Protein AF-A0A3C0EE16-F1 (afdb_monomer_lite)

Structure (mmCIF, N/CA/C/O backbone):
data_AF-A0A3C0EE16-F1
#
_entry.id   AF-A0A3C0EE16-F1
#
loop_
_atom_site.group_PDB
_atom_site.id
_atom_site.type_symbol
_atom_site.label_atom_id
_atom_site.label_alt_id
_atom_site.label_comp_id
_atom_site.label_asym_id
_atom_site.label_entity_id
_atom_site.label_seq_id
_atom_site.pdbx_PDB_ins_code
_atom_site.Cartn_x
_atom_site.Cartn_y
_atom_site.Cartn_z
_atom_site.occupancy
_atom_site.B_iso_or_equiv
_atom_site.auth_seq_id
_atom_site.auth_comp_id
_atom_site.auth_asym_id
_atom_site.auth_atom_id
_atom_site.pdbx_PDB_model_num
ATOM 1 N N . MET A 1 1 ? 21.689 -7.139 -10.207 1.00 75.56 1 MET A N 1
ATOM 2 C CA . MET A 1 1 ? 21.512 -8.605 -10.364 1.00 75.56 1 MET A CA 1
ATOM 3 C C . MET A 1 1 ? 22.841 -9.352 -10.209 1.00 75.56 1 MET A C 1
ATOM 5 O O . MET A 1 1 ? 23.185 -10.196 -11.026 1.00 75.56 1 MET A O 1
ATOM 9 N N . ASN A 1 2 ? 23.602 -9.072 -9.149 1.00 85.12 2 ASN A N 1
ATOM 10 C CA . ASN A 1 2 ? 24.984 -9.559 -9.020 1.00 85.12 2 ASN A CA 1
ATOM 11 C C . ASN A 1 2 ? 25.086 -10.986 -8.445 1.00 85.12 2 ASN A C 1
ATOM 13 O O . ASN A 1 2 ? 26.184 -11.453 -8.170 1.00 85.12 2 ASN A O 1
ATOM 17 N N . GLY A 1 3 ? 23.952 -11.673 -8.254 1.00 88.56 3 GLY A N 1
ATOM 18 C CA . GLY A 1 3 ? 23.898 -13.033 -7.706 1.00 88.56 3 GLY A CA 1
ATOM 19 C C . GLY A 1 3 ? 24.158 -13.136 -6.199 1.00 88.56 3 GLY A C 1
ATOM 20 O O . GLY A 1 3 ? 24.423 -14.227 -5.716 1.00 88.56 3 GLY A O 1
ATOM 21 N N . GLU A 1 4 ? 24.104 -12.026 -5.458 1.00 94.75 4 GLU A N 1
ATOM 22 C CA . GLU A 1 4 ? 24.368 -12.005 -4.008 1.00 94.75 4 GLU A CA 1
ATOM 23 C C . GLU A 1 4 ? 23.235 -12.620 -3.172 1.00 94.75 4 GLU A C 1
ATOM 25 O O . GLU A 1 4 ? 23.482 -13.134 -2.084 1.00 94.75 4 GLU A O 1
ATOM 30 N N . ILE A 1 5 ? 22.001 -12.571 -3.681 1.00 94.75 5 ILE A N 1
ATOM 31 C CA . ILE A 1 5 ? 20.808 -13.154 -3.061 1.00 94.75 5 ILE A CA 1
ATOM 32 C C . ILE A 1 5 ? 19.976 -13.884 -4.118 1.00 94.75 5 ILE A C 1
ATOM 34 O O . ILE A 1 5 ? 19.921 -13.453 -5.273 1.00 94.75 5 ILE A O 1
ATOM 38 N N . ASP A 1 6 ? 19.295 -14.955 -3.707 1.00 94.31 6 ASP A N 1
ATOM 39 C CA . ASP A 1 6 ? 18.448 -15.765 -4.594 1.00 94.31 6 ASP A CA 1
ATOM 40 C C . ASP A 1 6 ? 17.072 -15.126 -4.858 1.00 94.31 6 ASP A C 1
ATOM 42 O O . ASP A 1 6 ? 16.468 -15.348 -5.909 1.00 94.31 6 ASP A O 1
ATOM 46 N N . ALA A 1 7 ? 16.555 -14.343 -3.902 1.00 95.50 7 ALA A N 1
ATOM 47 C CA . ALA A 1 7 ? 15.252 -13.685 -3.979 1.00 95.50 7 ALA A CA 1
ATOM 48 C C . ALA A 1 7 ? 15.173 -12.458 -3.055 1.00 95.50 7 ALA A C 1
ATOM 50 O O . ALA A 1 7 ? 15.892 -12.365 -2.062 1.00 95.50 7 ALA A O 1
ATOM 51 N N . THR A 1 8 ? 14.267 -11.529 -3.373 1.00 95.12 8 THR A N 1
ATOM 52 C CA . THR A 1 8 ? 13.941 -10.361 -2.540 1.00 95.12 8 THR A CA 1
ATOM 53 C C . THR A 1 8 ? 12.481 -9.944 -2.729 1.00 95.12 8 THR A C 1
ATOM 55 O O . THR A 1 8 ? 11.811 -10.404 -3.657 1.00 95.12 8 THR A O 1
ATOM 58 N N . THR A 1 9 ? 11.985 -9.071 -1.857 1.00 95.38 9 THR A N 1
ATOM 59 C CA . THR A 1 9 ? 10.649 -8.467 -1.930 1.00 95.38 9 THR A CA 1
ATOM 60 C C . THR A 1 9 ? 10.738 -7.066 -2.522 1.00 95.38 9 THR A C 1
ATOM 62 O O . THR A 1 9 ? 11.519 -6.247 -2.041 1.00 95.38 9 THR A O 1
ATOM 65 N N . LEU A 1 10 ? 9.921 -6.774 -3.533 1.00 95.19 10 LEU A N 1
ATOM 66 C CA . LEU A 1 10 ? 9.885 -5.481 -4.219 1.00 95.19 10 LEU A CA 1
ATOM 67 C C . LEU A 1 10 ? 8.449 -4.966 -4.307 1.00 95.19 10 LEU A C 1
ATOM 69 O O . LEU A 1 10 ? 7.498 -5.746 -4.307 1.00 95.19 10 LEU A O 1
ATOM 73 N N . THR A 1 11 ? 8.310 -3.652 -4.449 1.00 95.31 11 THR A N 1
ATOM 74 C CA . THR A 1 11 ? 7.063 -2.970 -4.816 1.00 95.31 11 THR A CA 1
ATOM 75 C C . THR A 1 11 ? 7.242 -2.280 -6.164 1.00 95.31 11 THR A C 1
ATOM 77 O O . THR A 1 11 ? 8.369 -2.120 -6.637 1.00 95.31 11 THR A O 1
ATOM 80 N N . GLU A 1 12 ? 6.158 -1.857 -6.814 1.00 95.69 12 GLU A N 1
ATOM 81 C CA . GLU A 1 12 ? 6.300 -0.989 -7.989 1.00 95.69 12 GLU A CA 1
ATOM 82 C C . GLU A 1 12 ? 7.001 0.329 -7.604 1.00 95.69 12 GLU A C 1
ATOM 84 O O . GLU A 1 12 ? 6.784 0.819 -6.491 1.00 95.69 12 GLU A O 1
ATOM 89 N N . PRO A 1 13 ? 7.848 0.902 -8.481 1.00 97.19 13 PRO A N 1
ATOM 90 C CA . PRO A 1 13 ? 8.159 0.464 -9.853 1.00 97.19 13 PRO A CA 1
ATOM 91 C C . PRO A 1 13 ? 9.246 -0.628 -9.964 1.00 97.19 13 PRO A C 1
ATOM 93 O O . PRO A 1 13 ? 9.556 -1.098 -11.059 1.00 97.19 13 PRO A O 1
ATOM 96 N N . TYR A 1 14 ? 9.861 -1.038 -8.853 1.00 97.50 14 TYR A N 1
ATOM 97 C CA . TYR A 1 14 ? 11.021 -1.935 -8.860 1.00 97.50 14 TYR A CA 1
ATOM 98 C C . TYR A 1 14 ? 10.697 -3.378 -9.253 1.00 97.50 14 TYR A C 1
ATOM 100 O O . TYR A 1 14 ? 11.573 -4.077 -9.762 1.00 97.50 14 TYR A O 1
ATOM 108 N N . ILE A 1 15 ? 9.444 -3.817 -9.094 1.00 96.81 15 ILE A N 1
ATOM 109 C CA . ILE A 1 15 ? 8.978 -5.077 -9.694 1.00 96.81 15 ILE A CA 1
ATOM 110 C C . ILE A 1 15 ? 9.186 -5.025 -11.214 1.00 96.81 15 ILE A C 1
ATOM 112 O O . ILE A 1 15 ? 9.810 -5.923 -11.778 1.00 96.81 15 ILE A O 1
ATOM 116 N N . THR A 1 16 ? 8.727 -3.951 -11.862 1.00 97.75 16 THR A N 1
ATOM 117 C CA . THR A 1 16 ? 8.874 -3.759 -13.311 1.00 97.75 16 THR A CA 1
ATOM 118 C C . THR A 1 16 ? 10.340 -3.636 -13.727 1.00 97.75 16 THR A C 1
ATOM 120 O O . THR A 1 16 ? 10.746 -4.244 -14.719 1.00 97.75 16 THR A O 1
ATOM 123 N N . VAL A 1 17 ? 11.165 -2.921 -12.950 1.00 97.69 17 VAL A N 1
ATOM 124 C CA . VAL A 1 17 ? 12.623 -2.869 -13.176 1.00 97.69 17 VAL A CA 1
ATOM 125 C C . VAL A 1 17 ? 13.217 -4.281 -13.188 1.00 97.69 17 VAL A C 1
ATOM 127 O O . VAL A 1 17 ? 13.892 -4.655 -14.146 1.00 97.69 17 VAL A O 1
ATOM 130 N N . ALA A 1 18 ? 12.916 -5.097 -12.174 1.00 96.56 18 ALA A N 1
ATOM 131 C CA . ALA A 1 18 ? 13.438 -6.457 -12.064 1.00 96.56 18 ALA A CA 1
ATOM 132 C C . ALA A 1 18 ? 12.957 -7.373 -13.206 1.00 96.56 18 ALA A C 1
ATOM 134 O O . ALA A 1 18 ? 13.743 -8.157 -13.737 1.00 96.56 18 ALA A O 1
ATOM 135 N N . GLU A 1 19 ? 11.696 -7.265 -13.631 1.00 96.62 19 GLU A N 1
ATOM 136 C CA . GLU A 1 19 ? 11.166 -8.039 -14.764 1.00 96.62 19 GLU A CA 1
ATOM 137 C C . GLU A 1 19 ? 11.860 -7.688 -16.085 1.00 96.62 19 GLU A C 1
ATOM 139 O O . GLU A 1 19 ? 12.239 -8.591 -16.835 1.00 96.62 19 GLU A O 1
ATOM 144 N N . LYS A 1 20 ? 12.115 -6.399 -16.354 1.00 96.38 20 LYS A N 1
ATOM 145 C CA . LYS A 1 20 ? 12.893 -5.970 -17.535 1.00 96.38 20 LYS A CA 1
ATOM 146 C C . LYS A 1 20 ? 14.334 -6.468 -17.496 1.00 96.38 20 LYS A C 1
ATOM 148 O O . LYS A 1 20 ? 14.950 -6.672 -18.539 1.00 96.38 20 LYS A O 1
ATOM 153 N N . ALA A 1 21 ? 14.845 -6.697 -16.295 1.00 95.06 21 ALA A N 1
ATOM 154 C CA . ALA A 1 21 ? 16.148 -7.280 -16.043 1.00 95.06 21 ALA A CA 1
ATOM 155 C C . ALA A 1 21 ? 16.157 -8.825 -16.204 1.00 95.06 21 ALA A C 1
ATOM 157 O O . ALA A 1 21 ? 17.214 -9.451 -16.190 1.00 95.06 21 ALA A O 1
ATOM 158 N N . GLY A 1 22 ? 14.997 -9.457 -16.418 1.00 95.19 22 GLY A N 1
ATOM 159 C CA . GLY A 1 22 ? 14.858 -10.902 -16.625 1.00 95.19 22 GLY A CA 1
ATOM 160 C C . GLY A 1 22 ? 14.499 -11.693 -15.363 1.00 95.19 22 GLY A C 1
ATOM 161 O O . GLY A 1 22 ? 14.475 -12.925 -15.402 1.00 95.19 22 GLY A O 1
ATOM 162 N N . CYS A 1 23 ? 14.208 -11.021 -14.245 1.00 96.25 23 CYS A N 1
ATOM 163 C CA . CYS A 1 23 ? 13.647 -11.672 -13.066 1.00 96.25 23 CYS A CA 1
ATOM 164 C C . CYS A 1 23 ? 12.177 -12.059 -13.293 1.00 96.25 23 CYS A C 1
ATOM 166 O O . CYS A 1 23 ? 11.509 -11.582 -14.208 1.00 96.25 23 CYS A O 1
ATOM 168 N N . ARG A 1 24 ? 11.655 -12.922 -12.418 1.00 95.81 24 ARG A N 1
ATOM 169 C CA . ARG A 1 24 ? 10.240 -13.310 -12.403 1.00 95.81 24 ARG A CA 1
ATOM 170 C C . ARG A 1 24 ? 9.671 -13.209 -10.998 1.00 95.81 24 ARG A C 1
ATOM 172 O O . ARG A 1 24 ? 10.369 -13.469 -10.020 1.00 95.81 24 ARG A O 1
ATOM 179 N N . ILE A 1 25 ? 8.384 -12.909 -10.914 1.00 95.69 25 ILE A N 1
ATOM 180 C CA . ILE A 1 25 ? 7.641 -12.921 -9.657 1.00 95.69 25 ILE A CA 1
ATOM 181 C C . ILE A 1 25 ? 7.403 -14.375 -9.228 1.00 95.69 25 ILE A C 1
ATOM 183 O O . ILE A 1 25 ? 6.879 -15.174 -10.003 1.00 95.69 25 ILE A O 1
ATOM 187 N N . MET A 1 26 ? 7.773 -14.710 -7.990 1.00 96.06 26 MET A N 1
ATOM 188 C CA . MET A 1 26 ? 7.460 -16.009 -7.377 1.00 96.06 26 MET A CA 1
ATOM 189 C C . MET A 1 26 ? 6.107 -15.987 -6.662 1.00 96.06 26 MET A C 1
ATOM 191 O O . MET A 1 26 ? 5.333 -16.933 -6.771 1.00 96.06 26 MET A O 1
ATOM 195 N N . VAL A 1 27 ? 5.829 -14.899 -5.941 1.00 95.50 27 VAL A N 1
ATOM 196 C CA . VAL A 1 27 ? 4.588 -14.655 -5.198 1.00 95.50 27 VAL A CA 1
ATOM 197 C C . VAL A 1 27 ? 4.267 -13.166 -5.297 1.00 95.50 27 VAL A C 1
ATOM 199 O O . VAL A 1 27 ? 5.168 -12.335 -5.204 1.00 95.50 27 VAL A O 1
ATOM 202 N N . LEU A 1 28 ? 2.989 -12.834 -5.481 1.00 92.50 28 LEU A N 1
ATOM 203 C CA . LEU A 1 28 ? 2.480 -11.466 -5.435 1.00 92.50 28 LEU A CA 1
ATOM 204 C C . LEU A 1 28 ? 1.384 -11.394 -4.374 1.00 92.50 28 LEU A C 1
ATOM 206 O O . LEU A 1 28 ? 0.423 -12.157 -4.442 1.00 92.50 28 LEU A O 1
ATOM 210 N N . SER A 1 29 ? 1.516 -10.464 -3.432 1.00 90.62 29 SER A N 1
ATOM 211 C CA . SER A 1 29 ? 0.479 -10.152 -2.449 1.00 90.62 29 SER A CA 1
ATOM 212 C C . SER A 1 29 ? 0.185 -8.656 -2.500 1.00 90.62 29 SER A C 1
ATOM 214 O O . SER A 1 29 ? 1.121 -7.868 -2.350 1.00 90.62 29 SER A O 1
ATOM 216 N N . PRO A 1 30 ? -1.073 -8.238 -2.710 1.00 87.75 30 PRO A N 1
ATOM 217 C CA . PRO A 1 30 ? -1.475 -6.854 -2.495 1.00 87.75 30 PRO A CA 1
ATOM 218 C C . PRO A 1 30 ? -1.246 -6.441 -1.036 1.00 87.75 30 PRO A C 1
ATOM 220 O O . PRO A 1 30 ? -1.318 -7.277 -0.131 1.00 87.75 30 PRO A O 1
ATOM 223 N N . PHE A 1 31 ? -0.982 -5.155 -0.812 1.00 81.81 31 PHE A N 1
ATOM 224 C CA . PHE A 1 31 ? -0.945 -4.590 0.534 1.00 81.81 31 PHE A CA 1
ATOM 225 C C . PHE A 1 31 ? -2.360 -4.274 1.009 1.00 81.81 31 PHE A C 1
ATOM 227 O O . PHE A 1 31 ? -3.136 -3.667 0.270 1.00 81.81 31 PHE A O 1
ATOM 234 N N . HIS A 1 32 ? -2.656 -4.627 2.258 1.00 81.94 32 HIS A N 1
ATOM 235 C CA . HIS A 1 32 ? -3.769 -4.042 2.994 1.00 81.94 32 HIS A CA 1
ATOM 236 C C . HIS A 1 32 ? -3.203 -2.866 3.796 1.00 81.94 32 HIS A C 1
ATOM 238 O O . HIS A 1 32 ? -2.405 -3.064 4.711 1.00 81.94 32 HIS A O 1
ATOM 244 N N . GLY A 1 33 ? -3.513 -1.641 3.374 1.00 82.56 33 GLY A N 1
ATOM 245 C CA . GLY A 1 33 ? -3.037 -0.435 4.047 1.00 82.56 33 GLY A CA 1
ATOM 246 C C . GLY A 1 33 ? -3.910 -0.090 5.248 1.00 82.56 33 GLY A C 1
ATOM 247 O O . GLY A 1 33 ? -5.129 -0.192 5.165 1.00 82.56 33 GLY A O 1
ATOM 248 N N . THR A 1 34 ? -3.287 0.357 6.333 1.00 86.62 34 THR A N 1
ATOM 249 C CA . THR A 1 34 ? -3.962 0.973 7.481 1.00 86.62 34 THR A CA 1
ATOM 250 C C . THR A 1 34 ? -3.523 2.422 7.608 1.00 86.62 34 THR A C 1
ATOM 252 O O . THR A 1 34 ? -2.370 2.764 7.328 1.00 86.62 34 THR A O 1
ATOM 255 N N . GLU A 1 35 ? -4.424 3.281 8.057 1.00 86.62 35 GLU A N 1
ATOM 256 C CA . GLU A 1 35 ? -4.148 4.701 8.234 1.00 86.62 35 GLU A CA 1
ATOM 257 C C . GLU A 1 35 ? -3.759 4.978 9.684 1.00 86.62 35 GLU A C 1
ATOM 259 O O . GLU A 1 35 ? -4.398 4.501 10.618 1.00 86.62 35 GLU A O 1
ATOM 264 N N . VAL A 1 36 ? -2.699 5.761 9.876 1.00 89.75 36 VAL A N 1
ATOM 265 C CA . VAL A 1 36 ? -2.263 6.205 11.202 1.00 89.75 36 VAL A CA 1
ATOM 266 C C . VAL A 1 36 ? -2.448 7.710 11.274 1.00 89.75 36 VAL A C 1
ATOM 268 O O . VAL A 1 36 ? -1.858 8.459 10.494 1.00 89.75 36 VAL A O 1
ATOM 271 N N . ALA A 1 37 ? -3.269 8.151 12.220 1.00 89.50 37 ALA A N 1
ATOM 272 C CA . ALA A 1 37 ? -3.573 9.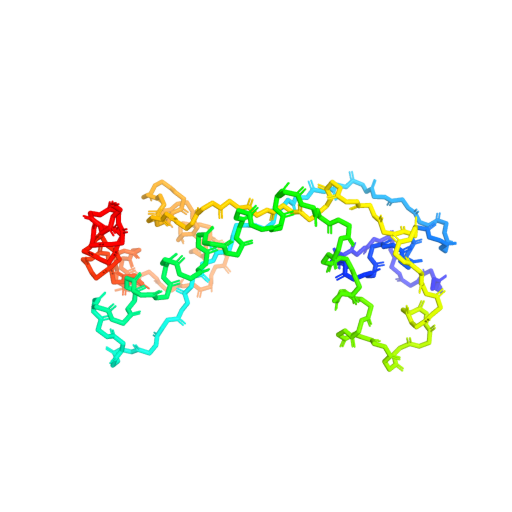555 12.437 1.00 89.50 37 ALA A CA 1
ATOM 273 C C . ALA A 1 37 ? -3.005 10.044 13.774 1.00 89.50 37 ALA A C 1
ATOM 275 O O . ALA A 1 37 ? -2.848 9.288 14.732 1.00 89.50 37 ALA A O 1
ATOM 276 N N . ASN A 1 38 ? -2.709 11.342 13.851 1.00 91.69 38 ASN A N 1
ATOM 277 C CA . ASN A 1 38 ? -2.393 11.980 15.125 1.00 91.69 38 ASN A CA 1
ATOM 278 C C . ASN A 1 38 ? -3.636 11.943 16.042 1.00 91.69 38 ASN A C 1
ATOM 280 O O . ASN A 1 38 ? -4.740 12.150 15.535 1.00 91.69 38 ASN A O 1
ATOM 284 N N . PRO A 1 39 ? -3.489 11.783 17.373 1.00 88.38 39 PRO A N 1
ATOM 285 C CA . PRO A 1 39 ? -4.615 11.842 18.310 1.00 88.38 39 PRO A CA 1
ATOM 286 C C . PRO A 1 39 ? -5.524 13.075 18.172 1.00 88.38 39 PRO A C 1
ATOM 288 O O . PRO A 1 39 ? -6.703 12.996 18.501 1.00 88.38 39 PRO A O 1
ATOM 291 N N . GLY A 1 40 ? -4.991 14.202 17.686 1.00 91.31 40 GLY A N 1
ATOM 292 C CA . GLY A 1 40 ? -5.738 15.439 17.446 1.00 91.31 40 GLY A CA 1
ATOM 293 C C . GLY A 1 40 ? -6.610 15.454 16.185 1.00 91.31 40 GLY A C 1
ATOM 294 O O . GLY A 1 40 ? -7.282 16.453 15.949 1.00 91.31 40 GLY A O 1
ATOM 295 N N . VAL A 1 41 ? -6.600 14.399 15.364 1.00 94.12 41 VAL A N 1
ATOM 296 C CA . VAL A 1 41 ? -7.538 14.258 14.243 1.00 94.12 41 VAL A CA 1
ATOM 297 C C . VAL A 1 41 ? -8.895 13.832 14.798 1.00 94.12 41 VAL A C 1
ATOM 299 O O . VAL A 1 41 ? -9.031 12.749 15.371 1.00 94.12 41 VAL A O 1
ATOM 302 N N . ASP A 1 42 ? -9.891 14.702 14.648 1.00 94.75 42 ASP A N 1
ATOM 303 C CA . ASP A 1 42 ? -11.265 14.429 15.061 1.00 94.75 42 ASP A CA 1
ATOM 304 C C . ASP A 1 42 ? -12.042 13.605 14.020 1.00 94.75 42 ASP A C 1
ATOM 306 O O . ASP A 1 42 ? -11.614 13.408 12.878 1.00 94.75 42 ASP A O 1
ATOM 310 N N . THR A 1 43 ? -13.207 13.107 14.437 1.00 95.12 43 THR A N 1
ATOM 311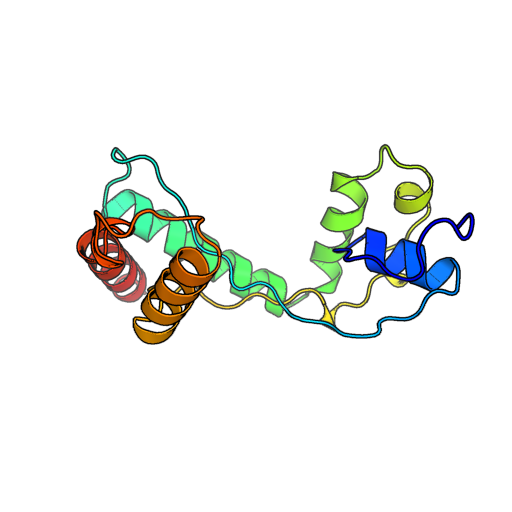 C CA . THR A 1 43 ? -14.100 12.278 13.620 1.00 95.12 43 THR A CA 1
ATOM 312 C C . THR A 1 43 ? -14.532 12.982 12.329 1.00 95.12 43 THR A C 1
ATOM 314 O O . THR A 1 43 ? -14.604 12.348 11.277 1.00 95.12 43 THR A O 1
ATOM 317 N N . GLU A 1 44 ? -14.795 14.293 12.368 1.00 95.88 44 GLU A N 1
ATOM 318 C CA . GLU A 1 44 ? -15.243 15.052 11.193 1.00 95.88 44 GLU A CA 1
ATOM 319 C C . GLU A 1 44 ? -14.129 15.189 10.149 1.00 95.88 44 GLU A C 1
ATOM 321 O O . GLU A 1 44 ? -14.351 14.942 8.958 1.00 95.88 44 GLU A O 1
ATOM 326 N N . THR A 1 45 ? -12.918 15.519 10.599 1.00 95.94 45 THR A N 1
ATOM 327 C CA . THR A 1 45 ? -11.724 15.591 9.756 1.00 95.94 45 THR A CA 1
ATOM 328 C C . THR A 1 45 ? -11.417 14.225 9.161 1.00 95.94 45 THR A C 1
ATOM 330 O O . THR A 1 45 ? -11.133 14.125 7.963 1.00 95.94 45 THR A O 1
ATOM 333 N N . TYR A 1 46 ? -11.526 13.160 9.962 1.00 95.44 46 TYR A N 1
ATOM 334 C CA . TYR A 1 46 ? -11.273 11.814 9.471 1.00 95.44 46 TYR A CA 1
ATOM 335 C C . TYR A 1 46 ? -12.321 11.374 8.436 1.00 95.44 46 TYR A C 1
ATOM 337 O O . TYR A 1 46 ? -11.977 10.887 7.359 1.00 95.44 46 TYR A O 1
ATOM 345 N N . ALA A 1 47 ? -13.603 11.659 8.673 1.00 96.31 47 ALA A N 1
ATOM 346 C CA . ALA A 1 47 ? -14.661 11.392 7.702 1.00 96.31 47 ALA A CA 1
ATOM 347 C C . ALA A 1 47 ? -14.463 12.173 6.391 1.00 96.31 47 ALA A C 1
ATOM 349 O O . ALA A 1 47 ? -14.692 11.643 5.301 1.00 96.31 47 ALA A O 1
ATOM 350 N N . ALA A 1 48 ? -14.011 13.430 6.467 1.00 96.38 48 ALA A N 1
ATOM 351 C CA . ALA A 1 48 ? -13.680 14.228 5.288 1.00 96.38 48 ALA A CA 1
ATOM 352 C C . ALA A 1 48 ? -12.525 13.623 4.483 1.00 96.38 48 ALA A C 1
ATOM 354 O O . ALA A 1 48 ? -12.593 13.577 3.250 1.00 96.38 48 ALA A O 1
ATOM 355 N N . PHE A 1 49 ? -11.506 13.115 5.172 1.00 95.62 49 PHE A N 1
ATOM 356 C CA . PHE A 1 49 ? -10.413 12.380 4.554 1.00 95.62 49 PHE A CA 1
ATOM 357 C C . PHE A 1 49 ? -10.911 11.099 3.862 1.00 95.62 49 PHE A C 1
ATOM 359 O O . PHE A 1 49 ? -10.652 10.923 2.671 1.00 95.62 49 PHE A O 1
ATOM 366 N N . ASN A 1 50 ? -11.729 10.280 4.533 1.00 95.56 50 ASN A N 1
ATOM 367 C CA . ASN A 1 50 ? -12.301 9.053 3.960 1.00 95.56 50 ASN A CA 1
ATOM 368 C C . ASN A 1 50 ? -13.123 9.323 2.690 1.00 95.56 50 ASN A C 1
ATOM 370 O O . ASN A 1 50 ? -12.999 8.599 1.699 1.00 95.56 50 ASN A O 1
ATOM 374 N N . ARG A 1 51 ? -13.905 10.412 2.658 1.00 96.75 51 ARG A N 1
ATOM 375 C CA . ARG A 1 51 ? -14.615 10.843 1.439 1.00 96.75 51 ARG A CA 1
ATOM 376 C C . ARG A 1 51 ? -13.650 11.183 0.302 1.00 96.75 51 ARG A C 1
ATOM 378 O O . ARG A 1 51 ? -13.878 10.786 -0.841 1.00 96.75 51 ARG A O 1
ATOM 385 N N . ALA A 1 52 ? -12.564 11.898 0.596 1.00 97.38 52 ALA A N 1
ATOM 386 C CA . ALA A 1 52 ? -11.555 12.233 -0.406 1.00 97.38 52 ALA A CA 1
ATOM 387 C C . ALA A 1 52 ? -10.854 10.978 -0.958 1.00 97.38 52 ALA A C 1
ATOM 389 O O . ALA A 1 52 ? -10.672 10.873 -2.175 1.00 97.38 52 ALA A O 1
ATOM 390 N N . VAL A 1 53 ? -10.527 10.011 -0.093 1.00 96.19 53 VAL A N 1
ATOM 391 C CA . VAL A 1 53 ? -9.952 8.716 -0.492 1.00 96.19 53 VAL A CA 1
ATOM 392 C C . VAL A 1 53 ? -10.928 7.941 -1.376 1.00 96.19 53 VAL A C 1
ATOM 394 O O . VAL A 1 53 ? -10.541 7.538 -2.469 1.00 96.19 53 VAL A O 1
ATOM 397 N N . LYS A 1 54 ? -12.208 7.825 -0.998 1.00 96.69 54 LYS A N 1
ATOM 398 C CA . LYS A 1 54 ? -13.254 7.176 -1.816 1.00 96.69 54 LYS A CA 1
ATOM 399 C C . LYS A 1 54 ? -13.353 7.784 -3.223 1.00 96.69 54 LYS A C 1
ATOM 401 O O . LYS A 1 54 ? -13.392 7.072 -4.227 1.00 96.69 54 LYS A O 1
ATOM 406 N N . ILE A 1 55 ? -13.303 9.116 -3.337 1.00 97.81 55 ILE A N 1
ATOM 407 C CA . ILE A 1 55 ? -13.280 9.799 -4.643 1.00 97.81 55 ILE A CA 1
ATOM 408 C C . ILE A 1 55 ? -12.012 9.438 -5.434 1.00 97.81 55 ILE A C 1
ATOM 410 O O . ILE A 1 55 ? -12.083 9.220 -6.647 1.00 97.81 55 ILE A O 1
ATOM 414 N N . ALA A 1 56 ? -10.850 9.383 -4.780 1.00 97.75 56 ALA A N 1
ATOM 415 C CA . ALA A 1 56 ? -9.598 8.995 -5.424 1.00 97.75 56 ALA A CA 1
ATOM 416 C C . ALA A 1 56 ? -9.638 7.541 -5.917 1.00 97.75 56 ALA A C 1
ATOM 418 O O . ALA A 1 56 ? -9.272 7.296 -7.066 1.00 97.75 56 ALA A O 1
ATOM 419 N N . VAL A 1 57 ? -10.155 6.611 -5.109 1.00 97.50 57 VAL A N 1
ATOM 420 C CA . VAL A 1 57 ? -10.375 5.202 -5.474 1.00 97.50 57 VAL A CA 1
ATOM 421 C C . VAL A 1 57 ? -11.241 5.108 -6.727 1.00 97.50 57 VAL A C 1
ATOM 423 O O . VAL A 1 57 ? -10.841 4.469 -7.701 1.00 97.50 57 VAL A O 1
ATOM 426 N N . GLY A 1 58 ? -12.377 5.812 -6.757 1.00 98.19 58 GLY A N 1
ATOM 427 C CA . GLY A 1 58 ? -13.257 5.849 -7.926 1.00 98.19 58 GLY A CA 1
ATOM 428 C C . GLY A 1 58 ? -12.553 6.370 -9.184 1.00 98.19 58 GLY A C 1
ATOM 429 O O . GLY A 1 58 ? -12.670 5.779 -10.257 1.00 98.19 58 GLY A O 1
ATOM 430 N N . ARG A 1 59 ? -11.757 7.440 -9.059 1.00 98.38 59 ARG A N 1
ATOM 431 C CA . ARG A 1 59 ? -10.985 7.999 -10.183 1.00 98.38 59 ARG A CA 1
ATOM 432 C C . ARG A 1 59 ? -9.888 7.053 -10.677 1.00 98.38 59 ARG A C 1
ATOM 434 O O . ARG A 1 59 ? -9.724 6.914 -11.886 1.00 98.38 59 ARG A O 1
ATOM 441 N N . ILE A 1 60 ? -9.155 6.413 -9.765 1.00 98.12 60 ILE A N 1
ATOM 442 C CA . ILE A 1 60 ? -8.094 5.453 -10.096 1.00 98.12 60 ILE A CA 1
ATOM 443 C C . ILE A 1 60 ? -8.691 4.231 -10.789 1.00 98.12 60 ILE A C 1
ATOM 445 O O . ILE A 1 60 ? -8.196 3.819 -11.832 1.00 98.12 60 ILE A O 1
ATOM 449 N N . ASN A 1 61 ? -9.774 3.669 -10.253 1.00 98.06 61 ASN A N 1
ATOM 450 C CA . ASN A 1 61 ? -10.409 2.491 -10.836 1.00 98.06 61 ASN A CA 1
ATOM 451 C C . ASN A 1 61 ? -11.063 2.778 -12.199 1.00 98.06 61 ASN A C 1
ATOM 453 O O . ASN A 1 61 ? -11.109 1.876 -13.033 1.00 98.06 61 ASN A O 1
ATOM 457 N N . ALA A 1 62 ? -11.499 4.016 -12.460 1.00 98.31 62 ALA A N 1
ATOM 458 C CA . ALA A 1 62 ? -12.022 4.424 -13.766 1.00 98.31 62 ALA A CA 1
ATOM 459 C C . ALA A 1 62 ? -10.947 4.484 -14.869 1.00 98.31 62 ALA A C 1
ATOM 461 O O . ALA A 1 62 ? -11.246 4.195 -16.026 1.00 98.31 62 ALA A O 1
ATOM 462 N N . ASP A 1 63 ? -9.706 4.850 -14.531 1.00 97.94 63 ASP A N 1
ATOM 463 C CA . ASP A 1 63 ? -8.581 4.885 -15.473 1.00 97.94 63 ASP A CA 1
ATOM 464 C C . ASP A 1 63 ? -7.248 4.714 -14.736 1.00 97.94 63 ASP A C 1
ATOM 466 O O . ASP A 1 63 ? -6.550 5.682 -14.432 1.00 97.94 63 ASP A O 1
ATOM 470 N N . LYS A 1 64 ? -6.866 3.462 -14.463 1.00 97.88 64 LYS A N 1
ATOM 471 C CA . LYS A 1 64 ? -5.622 3.157 -13.738 1.00 97.88 64 LYS A CA 1
ATOM 472 C C . LYS A 1 64 ? -4.389 3.663 -14.474 1.00 97.88 64 LYS A C 1
ATOM 474 O O . LYS A 1 64 ? -3.437 4.111 -13.839 1.00 97.88 64 LYS A O 1
ATOM 479 N N . ARG A 1 65 ? -4.411 3.617 -15.810 1.00 97.62 65 ARG A N 1
ATOM 480 C CA . ARG A 1 65 ? -3.267 3.975 -16.653 1.00 97.62 65 ARG A CA 1
ATOM 481 C C . ARG A 1 65 ? -2.862 5.431 -16.448 1.00 97.62 65 ARG A C 1
ATOM 483 O O . ARG A 1 65 ? -1.670 5.715 -16.370 1.00 97.62 65 ARG A O 1
ATOM 490 N N . LYS A 1 66 ? -3.834 6.329 -16.272 1.00 97.88 66 LYS A N 1
ATOM 491 C CA . LYS A 1 66 ? -3.597 7.744 -15.952 1.00 97.88 66 LYS A CA 1
ATOM 492 C C . LYS A 1 66 ? -2.747 7.962 -14.693 1.00 97.88 66 LYS A C 1
ATOM 494 O O . LYS A 1 66 ? -2.043 8.964 -14.613 1.00 97.88 66 LYS A O 1
ATOM 499 N N . TYR A 1 67 ? -2.805 7.047 -13.726 1.00 98.00 67 TYR A N 1
ATOM 500 C CA . TYR A 1 67 ? -2.127 7.178 -12.432 1.00 98.00 67 TYR A CA 1
ATOM 501 C C . TYR A 1 67 ? -0.777 6.451 -12.369 1.00 98.00 67 TYR A C 1
ATOM 503 O O . TYR A 1 67 ? -0.010 6.687 -11.440 1.00 98.00 67 TYR A O 1
ATOM 511 N N . LEU A 1 68 ? -0.439 5.611 -13.355 1.00 98.00 68 LEU A N 1
ATOM 512 C CA . LEU A 1 68 ? 0.802 4.827 -13.336 1.00 98.00 68 LEU A CA 1
ATOM 513 C C . LEU A 1 68 ? 2.070 5.690 -13.426 1.00 98.00 68 LEU A C 1
ATOM 515 O O . LEU A 1 68 ? 3.099 5.309 -12.873 1.00 98.00 68 LEU A O 1
ATOM 519 N N . GLN A 1 69 ? 1.991 6.878 -14.036 1.00 97.81 69 GLN A N 1
ATOM 520 C CA . GLN A 1 69 ? 3.117 7.818 -14.102 1.00 97.81 69 GLN A CA 1
ATOM 521 C C . GLN A 1 69 ? 3.640 8.204 -12.707 1.00 97.81 69 GLN A C 1
ATOM 523 O O . GLN A 1 69 ? 4.836 8.438 -12.551 1.00 97.81 69 GLN A O 1
ATOM 528 N N . TYR A 1 70 ? 2.787 8.198 -11.675 1.00 97.75 70 TYR A N 1
ATOM 529 C CA . TYR A 1 70 ? 3.209 8.526 -10.312 1.00 97.75 70 TYR A CA 1
ATOM 530 C C . TYR A 1 70 ? 4.253 7.553 -9.749 1.00 97.75 70 TYR A C 1
ATOM 532 O O . TYR A 1 70 ? 5.121 7.991 -8.997 1.00 97.75 70 TYR A O 1
ATOM 540 N N . PHE A 1 71 ? 4.230 6.272 -10.140 1.00 97.19 71 PHE A N 1
ATOM 541 C CA . PHE A 1 71 ? 5.262 5.314 -9.724 1.00 97.19 71 PHE A CA 1
ATOM 542 C C . PHE A 1 71 ? 6.638 5.672 -10.292 1.00 97.19 71 PHE A C 1
ATOM 544 O O . PHE A 1 71 ? 7.644 5.503 -9.611 1.00 97.19 71 PHE A O 1
ATOM 551 N N . ILE A 1 72 ? 6.684 6.203 -11.514 1.00 98.19 72 ILE A N 1
ATOM 552 C CA . ILE A 1 72 ? 7.929 6.637 -12.156 1.00 98.19 72 ILE A CA 1
ATOM 553 C C . ILE A 1 72 ? 8.393 7.952 -11.527 1.00 98.19 72 ILE A C 1
ATOM 555 O O . ILE A 1 72 ? 9.539 8.072 -11.103 1.00 98.19 72 ILE A O 1
ATOM 559 N N . ASP A 1 73 ? 7.490 8.927 -11.407 1.00 98.12 73 ASP A N 1
ATOM 560 C CA . ASP A 1 73 ? 7.818 10.264 -10.909 1.00 98.12 73 ASP A CA 1
ATOM 561 C C . ASP A 1 73 ? 8.357 10.246 -9.473 1.00 98.12 73 ASP A C 1
ATOM 563 O O . ASP A 1 73 ? 9.267 11.020 -9.160 1.00 98.12 73 ASP A O 1
ATOM 567 N N . ALA A 1 74 ? 7.826 9.360 -8.620 1.00 97.25 74 ALA A N 1
ATOM 568 C CA . ALA A 1 74 ? 8.239 9.209 -7.225 1.00 97.25 74 ALA A CA 1
ATOM 569 C C . ALA A 1 74 ? 9.708 8.778 -7.070 1.00 97.25 74 ALA A C 1
ATOM 571 O O . ALA A 1 74 ?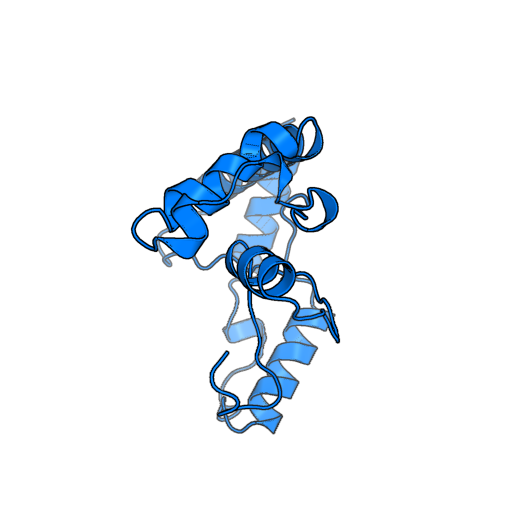 10.363 9.196 -6.117 1.00 97.25 74 ALA A O 1
ATOM 572 N N . TYR A 1 75 ? 10.239 7.996 -8.018 1.00 97.38 75 TYR A N 1
ATOM 573 C CA . TYR A 1 75 ? 11.591 7.424 -7.952 1.00 97.38 75 TYR A CA 1
ATOM 574 C C . TYR A 1 75 ? 12.469 7.799 -9.154 1.00 97.38 75 TYR A C 1
ATOM 576 O O . TYR A 1 75 ? 13.511 7.194 -9.377 1.00 97.38 75 TYR A O 1
ATOM 584 N N . LYS A 1 76 ? 12.106 8.842 -9.910 1.00 95.31 76 LYS A N 1
ATOM 585 C CA . LYS A 1 76 ? 12.794 9.268 -11.147 1.00 95.31 76 LYS A CA 1
ATOM 586 C C . LYS A 1 76 ? 14.272 9.654 -10.994 1.00 95.31 76 LYS A C 1
ATOM 588 O O . LYS A 1 76 ? 14.941 9.903 -11.991 1.00 95.31 76 LYS A O 1
ATOM 593 N N . SER A 1 77 ? 14.770 9.803 -9.767 1.00 97.44 77 SER A N 1
ATOM 594 C CA . SER A 1 77 ? 16.202 9.986 -9.507 1.00 97.44 77 SER A CA 1
ATOM 595 C C . SER A 1 77 ? 17.009 8.713 -9.766 1.00 97.44 77 SER A C 1
ATOM 597 O O . SER A 1 77 ? 18.214 8.796 -9.983 1.00 97.44 77 SER A O 1
ATOM 599 N N . ASP A 1 78 ? 16.355 7.554 -9.727 1.00 98.00 78 ASP A N 1
ATOM 600 C CA . ASP A 1 78 ? 16.926 6.267 -10.092 1.00 98.00 78 ASP A CA 1
ATOM 601 C C . ASP A 1 78 ? 16.905 6.107 -11.626 1.00 98.00 78 ASP A C 1
ATOM 603 O O . ASP A 1 78 ? 15.823 6.151 -12.224 1.00 98.00 78 ASP A O 1
ATOM 607 N N . PRO A 1 79 ? 18.064 5.934 -12.292 1.00 97.81 79 PRO A N 1
ATOM 608 C CA . PRO A 1 79 ? 18.129 5.795 -13.745 1.00 97.81 79 PRO A CA 1
ATOM 609 C C . PRO A 1 79 ? 17.324 4.617 -14.304 1.00 97.81 79 PRO A C 1
ATOM 611 O O . PRO A 1 79 ? 16.799 4.726 -15.412 1.00 97.81 79 PRO A O 1
ATOM 614 N N . GLU A 1 80 ? 17.217 3.504 -13.570 1.00 97.25 80 GLU A N 1
ATOM 615 C CA . GLU A 1 80 ? 16.471 2.332 -14.040 1.00 97.25 80 GLU A CA 1
ATOM 616 C C . GLU A 1 80 ? 14.965 2.606 -14.033 1.00 97.25 80 GLU A C 1
ATOM 618 O O . GLU A 1 80 ? 14.265 2.233 -14.975 1.00 97.25 80 GLU A O 1
ATOM 623 N N . VAL A 1 81 ? 14.476 3.335 -13.025 1.00 98.12 81 VAL A N 1
ATOM 624 C CA . VAL A 1 81 ? 13.079 3.786 -12.971 1.00 98.12 81 VAL A CA 1
ATOM 625 C C . VAL A 1 81 ? 12.813 4.883 -14.000 1.00 98.12 81 VAL A C 1
ATOM 627 O O . VAL A 1 81 ? 11.793 4.846 -14.682 1.00 98.12 81 VAL A O 1
ATOM 630 N N . ALA A 1 82 ? 13.724 5.846 -14.153 1.00 97.88 82 ALA A N 1
ATOM 631 C CA . ALA A 1 82 ? 13.577 6.946 -15.108 1.00 97.88 82 ALA A CA 1
ATOM 632 C C . ALA A 1 82 ? 13.514 6.473 -16.572 1.00 97.88 82 ALA A C 1
ATOM 634 O O . ALA A 1 82 ? 12.976 7.181 -17.423 1.00 97.88 82 ALA A O 1
ATOM 635 N N . ALA A 1 83 ? 14.063 5.291 -16.868 1.00 98.00 83 ALA A N 1
ATOM 636 C CA . ALA A 1 83 ? 13.987 4.654 -18.179 1.00 98.00 83 ALA A CA 1
ATOM 637 C C . ALA A 1 83 ? 12.653 3.930 -18.443 1.00 98.00 83 ALA A C 1
ATOM 639 O O . ALA A 1 83 ? 12.412 3.502 -19.576 1.00 98.00 83 ALA A O 1
ATOM 640 N N . LEU A 1 84 ? 11.800 3.759 -17.427 1.00 98.25 84 LEU A N 1
ATOM 641 C CA . LEU A 1 84 ? 10.479 3.163 -17.591 1.00 98.25 84 LEU A CA 1
ATOM 642 C C . LEU A 1 84 ? 9.512 4.126 -18.277 1.00 98.25 84 LEU A C 1
ATOM 644 O O . LEU A 1 84 ? 9.586 5.349 -18.159 1.00 98.25 84 LEU A O 1
ATOM 648 N N . THR A 1 85 ? 8.539 3.535 -18.951 1.00 98.19 85 THR A N 1
ATOM 649 C CA . THR A 1 85 ? 7.361 4.202 -19.493 1.00 98.19 85 THR A CA 1
ATOM 650 C C . THR A 1 85 ? 6.106 3.634 -18.839 1.00 98.19 85 THR A C 1
ATOM 652 O O . THR A 1 85 ? 6.118 2.539 -18.280 1.00 98.19 85 THR A O 1
ATOM 655 N N . VAL A 1 86 ? 4.982 4.346 -18.943 1.00 98.00 86 VAL A N 1
ATOM 656 C CA . VAL A 1 86 ? 3.682 3.840 -18.463 1.00 98.00 86 VAL A CA 1
ATOM 657 C C . VAL A 1 86 ? 3.305 2.496 -19.109 1.00 98.00 86 VAL A C 1
ATO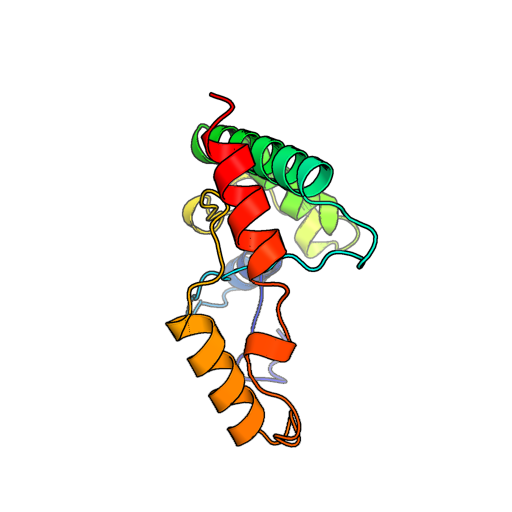M 659 O O . VAL A 1 86 ? 2.598 1.711 -18.486 1.00 98.00 86 VAL A O 1
ATOM 662 N N . ASP A 1 87 ? 3.787 2.212 -20.323 1.00 98.12 87 ASP A N 1
ATOM 663 C CA . ASP A 1 87 ? 3.564 0.935 -21.016 1.00 98.12 87 ASP A CA 1
ATOM 664 C C . ASP A 1 87 ? 4.340 -0.243 -20.427 1.00 98.12 87 ASP A C 1
ATOM 666 O O . ASP A 1 87 ? 3.956 -1.389 -20.649 1.00 98.12 87 ASP A O 1
ATOM 670 N N . ASP A 1 88 ? 5.398 0.022 -19.660 1.00 98.12 88 ASP A N 1
ATOM 671 C CA . ASP A 1 88 ? 6.144 -1.026 -18.964 1.00 98.12 88 ASP A CA 1
ATOM 672 C C . ASP A 1 88 ? 5.415 -1.511 -17.700 1.00 98.12 88 ASP A C 1
ATOM 674 O O . ASP A 1 88 ? 5.613 -2.642 -17.263 1.00 98.12 88 ASP A O 1
ATOM 678 N N . LEU A 1 89 ? 4.573 -0.662 -17.106 1.00 97.88 89 LEU A N 1
ATOM 679 C CA . LEU A 1 89 ? 3.889 -0.936 -15.844 1.00 97.88 89 LEU A CA 1
ATOM 680 C C . LEU A 1 89 ? 2.605 -1.743 -16.071 1.00 97.88 89 LEU A C 1
ATOM 682 O O . LEU A 1 89 ? 1.802 -1.432 -16.950 1.00 97.88 89 LEU A O 1
ATOM 686 N N . ASN A 1 90 ? 2.350 -2.739 -15.218 1.00 96.25 90 ASN A N 1
ATOM 687 C CA . ASN A 1 90 ? 1.125 -3.537 -15.282 1.00 96.25 90 ASN A CA 1
ATOM 688 C C . ASN A 1 90 ? -0.022 -2.890 -14.468 1.00 96.25 90 ASN A C 1
ATOM 690 O O . ASN A 1 90 ? 0.024 -2.911 -13.232 1.00 96.25 90 ASN A O 1
ATOM 694 N N . PRO A 1 91 ? -1.112 -2.405 -15.105 1.00 96.06 91 PRO A N 1
ATOM 695 C CA . PRO A 1 91 ? -2.221 -1.765 -14.396 1.00 96.06 91 PRO A CA 1
ATOM 696 C C . PRO A 1 91 ? -2.933 -2.670 -13.380 1.00 96.06 91 PRO A C 1
ATOM 698 O O . PRO A 1 91 ? -3.581 -2.162 -12.466 1.00 96.06 91 PRO A O 1
ATOM 701 N N . SER A 1 92 ? -2.838 -4.001 -13.504 1.00 93.94 92 SER A N 1
ATOM 702 C CA . SER A 1 92 ? -3.473 -4.930 -12.557 1.00 93.94 92 SER A CA 1
ATOM 703 C C . SER A 1 92 ? -2.818 -4.924 -11.172 1.00 93.94 92 SER A C 1
ATOM 705 O O . SER A 1 92 ? -3.419 -5.419 -10.216 1.00 93.94 92 SER A O 1
ATOM 707 N N . ARG A 1 93 ? -1.596 -4.386 -11.055 1.00 93.81 93 ARG A N 1
ATOM 708 C CA . ARG A 1 93 ? -0.861 -4.259 -9.786 1.00 93.81 93 ARG A CA 1
ATOM 709 C C . ARG A 1 93 ? -1.272 -3.023 -8.988 1.00 93.81 93 ARG A C 1
ATOM 711 O O . ARG A 1 93 ? -1.104 -3.012 -7.775 1.00 93.81 93 ARG A O 1
ATOM 718 N N . LEU A 1 94 ? -1.876 -2.021 -9.635 1.00 95.31 94 LEU A N 1
ATOM 719 C CA . LEU A 1 94 ? -2.514 -0.904 -8.942 1.00 95.31 94 LEU A CA 1
ATOM 720 C C . LEU A 1 94 ? -3.902 -1.341 -8.458 1.00 95.31 94 LEU A C 1
ATOM 722 O O . LEU A 1 94 ? -4.876 -1.362 -9.220 1.00 95.31 94 LEU A O 1
ATOM 726 N N . GLN A 1 95 ? -3.976 -1.738 -7.192 1.00 94.44 95 GLN A N 1
ATOM 727 C CA . GLN A 1 95 ? -5.201 -2.186 -6.536 1.00 94.44 95 GLN A CA 1
ATOM 728 C C . GLN A 1 95 ? -5.543 -1.222 -5.409 1.00 94.44 95 GLN A C 1
ATOM 730 O O . GLN A 1 95 ? -4.737 -1.004 -4.511 1.00 94.44 95 GLN A O 1
ATOM 735 N N . VAL A 1 96 ? -6.730 -0.626 -5.497 1.00 95.06 96 VAL A N 1
ATOM 736 C CA . VAL A 1 96 ? -7.280 0.276 -4.487 1.00 95.06 96 VAL A CA 1
ATOM 737 C C . VAL A 1 96 ? -8.750 -0.064 -4.282 1.00 95.06 96 VAL A C 1
ATOM 739 O O . VAL A 1 96 ? -9.474 -0.338 -5.246 1.00 95.06 96 VAL A O 1
ATOM 742 N N . VAL A 1 97 ? -9.166 -0.063 -3.023 1.00 94.69 97 VAL A N 1
ATOM 743 C CA . VAL A 1 97 ? -10.535 -0.319 -2.566 1.00 94.69 97 VAL A CA 1
ATOM 744 C C . VAL A 1 97 ? -10.998 0.873 -1.742 1.00 94.69 97 VAL A C 1
ATOM 746 O O . VAL A 1 97 ? -10.171 1.663 -1.284 1.00 94.69 97 VAL A O 1
ATOM 749 N N . ASP A 1 98 ? -12.311 1.022 -1.592 1.00 95.19 98 ASP A N 1
ATOM 750 C CA . ASP A 1 98 ? -12.865 2.068 -0.737 1.00 95.19 98 ASP A CA 1
ATOM 751 C C . ASP A 1 98 ? -12.374 1.885 0.710 1.00 95.19 98 ASP A C 1
ATOM 753 O O . ASP A 1 98 ? -12.214 0.745 1.156 1.00 95.19 98 ASP A O 1
ATOM 757 N N . PRO A 1 99 ? -12.133 2.983 1.448 1.00 94.25 99 PRO A N 1
ATOM 758 C CA . PRO A 1 99 ? -11.693 2.898 2.831 1.00 94.25 99 PRO A CA 1
ATOM 759 C C . PRO A 1 99 ? -12.810 2.302 3.695 1.00 94.25 99 PRO A C 1
ATOM 761 O O . PRO A 1 99 ? -13.965 2.733 3.630 1.00 94.25 99 PRO A O 1
ATOM 764 N N . SER A 1 100 ? -12.456 1.337 4.537 1.00 93.38 100 SER A N 1
ATOM 765 C CA . SER A 1 100 ? -13.368 0.665 5.462 1.00 93.38 100 SER A CA 1
ATOM 766 C C . SER A 1 100 ? -12.719 0.493 6.835 1.00 93.38 100 SER A C 1
ATOM 768 O O . SER A 1 100 ? -11.489 0.474 6.909 1.00 93.38 100 SER A O 1
ATOM 770 N N . PRO A 1 101 ? -13.517 0.301 7.901 1.00 92.94 101 PRO A N 1
ATOM 771 C CA . PRO A 1 101 ? -12.991 -0.084 9.204 1.00 92.94 101 PRO A CA 1
ATOM 772 C C . PRO A 1 101 ? -12.051 -1.294 9.109 1.00 92.94 101 PRO A C 1
ATOM 774 O O . PRO A 1 101 ? -12.319 -2.213 8.328 1.00 92.94 101 PRO A O 1
ATOM 777 N N . ILE A 1 102 ? -10.987 -1.316 9.920 1.00 91.75 102 ILE A N 1
ATOM 778 C CA . ILE A 1 102 ? -10.118 -2.491 10.066 1.00 91.75 102 ILE A CA 1
ATOM 779 C C . ILE A 1 102 ? -10.982 -3.689 10.501 1.00 91.75 102 ILE A C 1
ATOM 781 O O . ILE A 1 102 ? -11.673 -3.589 11.520 1.00 91.75 102 ILE A O 1
ATOM 785 N N . PRO A 1 103 ? -10.965 -4.816 9.765 1.00 90.62 103 PRO A N 1
ATOM 786 C CA . PRO A 1 103 ? -11.695 -6.009 10.170 1.00 90.62 103 PRO A CA 1
ATOM 787 C C . PRO A 1 103 ? -11.133 -6.588 11.473 1.00 90.62 103 PRO A C 1
ATOM 789 O O . PRO A 1 103 ? -9.932 -6.830 11.578 1.00 90.62 103 PRO A O 1
ATOM 792 N N . GLU A 1 104 ? -12.011 -6.886 12.430 1.00 91.00 104 GLU A N 1
ATOM 793 C CA . GLU A 1 104 ? -11.632 -7.403 13.755 1.00 91.00 104 GLU A CA 1
ATOM 794 C C . GLU A 1 104 ? -10.759 -8.667 13.676 1.00 91.00 104 GLU A C 1
ATOM 796 O O . GLU A 1 104 ? -9.749 -8.791 14.363 1.00 91.00 104 GLU A O 1
ATOM 801 N N . GLU A 1 105 ? -11.101 -9.595 12.777 1.00 92.06 105 GLU A N 1
ATOM 802 C CA . GLU A 1 105 ? -10.323 -10.822 12.573 1.00 92.06 105 GLU A CA 1
ATOM 803 C C . GLU A 1 105 ? -8.904 -10.526 12.058 1.00 92.06 105 GLU A C 1
ATOM 805 O O . GLU A 1 105 ? -7.940 -11.171 12.474 1.00 92.06 105 GLU A O 1
ATOM 810 N N . GLU A 1 106 ? -8.752 -9.543 11.165 1.00 91.62 106 GLU A N 1
ATOM 811 C CA . GLU A 1 106 ? -7.442 -9.162 10.630 1.00 91.62 106 GLU A CA 1
ATOM 812 C C . GLU A 1 106 ? -6.588 -8.447 11.682 1.00 91.62 106 GLU A C 1
ATOM 814 O O . GLU A 1 106 ? -5.383 -8.713 11.761 1.00 91.62 106 GLU A O 1
ATOM 819 N N . LEU A 1 107 ? -7.208 -7.605 12.517 1.00 92.31 107 LEU A N 1
ATOM 820 C CA . LEU A 1 107 ? -6.563 -6.967 13.664 1.00 92.31 107 LEU A CA 1
ATOM 821 C C . LEU A 1 107 ? -6.036 -8.023 14.642 1.00 92.31 107 LEU A C 1
ATOM 823 O O . LEU A 1 107 ? -4.836 -8.053 14.925 1.00 92.31 107 LEU A O 1
ATOM 827 N N . GLN A 1 108 ? -6.902 -8.944 15.076 1.00 94.75 108 GLN A N 1
ATOM 828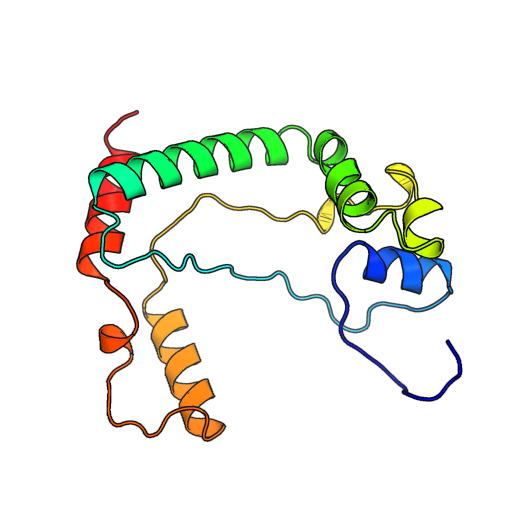 C CA . GLN A 1 108 ? -6.541 -9.999 16.020 1.00 94.75 108 GLN A CA 1
ATOM 829 C C . GLN A 1 108 ? -5.435 -10.906 15.464 1.00 94.75 108 GLN A C 1
ATOM 831 O O . GLN A 1 108 ? -4.435 -11.156 16.137 1.00 94.75 108 GLN A O 1
ATOM 836 N N . ARG A 1 109 ? -5.560 -11.355 14.208 1.00 94.62 109 ARG A N 1
ATOM 837 C CA . ARG A 1 109 ? -4.549 -12.212 13.570 1.00 94.62 109 ARG A CA 1
ATOM 838 C C . ARG A 1 109 ? -3.191 -11.518 13.468 1.00 94.62 109 ARG A C 1
ATOM 840 O O . ARG A 1 109 ? -2.157 -12.164 13.630 1.00 94.62 109 ARG A O 1
ATOM 847 N N . THR A 1 110 ? -3.181 -10.219 13.173 1.00 92.94 110 THR A N 1
ATOM 848 C CA . THR A 1 110 ? -1.940 -9.436 13.078 1.00 92.94 110 THR A CA 1
ATOM 849 C C . THR A 1 110 ? -1.299 -9.266 14.451 1.00 92.94 110 THR A C 1
ATOM 851 O O . THR A 1 110 ? -0.095 -9.471 14.584 1.00 92.94 110 THR A O 1
ATOM 854 N N . TYR A 1 111 ? -2.097 -8.978 15.480 1.00 94.62 111 TYR A N 1
ATOM 855 C CA . TYR A 1 111 ? -1.634 -8.891 16.863 1.00 94.62 111 TYR A CA 1
ATOM 856 C C . TYR A 1 111 ? -1.009 -10.211 17.349 1.00 94.62 111 TYR A C 1
ATOM 858 O O . TYR A 1 111 ? 0.119 -10.219 17.842 1.00 94.62 111 TYR A O 1
ATOM 866 N N . GLU A 1 112 ? -1.682 -11.345 17.130 1.00 96.38 112 GLU A N 1
ATOM 867 C CA . GLU A 1 112 ? -1.165 -12.675 17.487 1.00 96.38 112 GLU A CA 1
ATOM 868 C C . GLU A 1 112 ? 0.122 -13.021 16.737 1.00 96.38 112 GLU A C 1
ATOM 870 O O . GLU A 1 112 ? 1.054 -13.584 17.316 1.00 96.38 112 GLU A O 1
ATOM 875 N N . TRP A 1 113 ? 0.201 -12.660 15.453 1.00 96.06 113 TRP A N 1
ATOM 876 C CA . TRP A 1 113 ? 1.427 -12.811 14.680 1.00 96.06 113 TRP A CA 1
ATOM 877 C C . TRP A 1 113 ? 2.559 -11.978 15.293 1.00 96.06 113 TRP A C 1
ATOM 879 O O . TRP A 1 113 ? 3.633 -12.516 15.537 1.00 96.06 113 TRP A O 1
ATOM 889 N N . MET A 1 114 ? 2.323 -10.705 15.623 1.00 96.00 114 MET A N 1
ATOM 890 C CA . MET A 1 114 ? 3.339 -9.843 16.240 1.00 96.00 114 MET A CA 1
ATOM 891 C C . MET A 1 114 ? 3.826 -10.381 17.594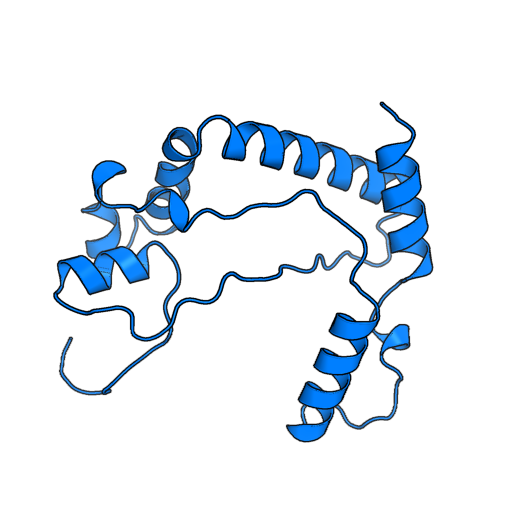 1.00 96.00 114 MET A C 1
ATOM 893 O O . MET A 1 114 ? 5.028 -10.340 17.857 1.00 96.00 114 MET A O 1
ATOM 897 N N . LEU A 1 115 ? 2.932 -10.938 18.420 1.00 95.75 115 LEU A N 1
ATOM 898 C CA . LEU A 1 115 ? 3.314 -11.635 19.655 1.00 95.75 115 LEU A CA 1
ATOM 899 C C . LEU A 1 115 ? 4.186 -12.862 19.375 1.00 95.75 115 LEU A C 1
ATOM 901 O O . LEU A 1 115 ? 5.212 -13.047 20.019 1.00 95.75 115 LEU A O 1
ATOM 905 N N . GLY A 1 116 ? 3.810 -13.689 18.395 1.00 96.75 116 GLY A N 1
ATOM 906 C CA . GLY A 1 116 ? 4.561 -14.895 18.032 1.00 96.75 116 GLY A CA 1
ATOM 907 C C . GLY A 1 116 ? 5.977 -14.627 17.505 1.00 96.75 116 GLY A C 1
ATOM 908 O O . GLY A 1 116 ? 6.805 -15.537 17.504 1.00 96.75 116 GLY A O 1
ATOM 909 N N . TRP A 1 117 ? 6.255 -13.396 17.070 1.00 97.12 117 TRP A N 1
ATOM 910 C CA . TRP A 1 117 ? 7.571 -12.930 16.622 1.00 97.12 117 TRP A CA 1
ATOM 911 C C . TRP A 1 117 ? 8.305 -12.063 17.660 1.00 97.12 117 TRP A C 1
ATOM 913 O O . TRP A 1 117 ? 9.296 -11.424 17.308 1.00 97.12 117 TRP A O 1
ATOM 923 N N . ASP A 1 118 ? 7.832 -12.019 18.912 1.00 95.94 118 ASP A N 1
ATOM 924 C CA . ASP A 1 118 ? 8.386 -11.197 20.000 1.00 95.94 118 ASP A CA 1
ATOM 925 C C . ASP A 1 118 ? 8.469 -9.689 19.655 1.00 95.94 118 ASP A C 1
ATOM 927 O O . ASP A 1 118 ? 9.339 -8.962 20.140 1.00 95.94 118 ASP A O 1
ATOM 931 N N . MET A 1 119 ? 7.565 -9.194 18.797 1.00 95.44 119 MET A N 1
ATOM 932 C CA . MET A 1 119 ? 7.472 -7.767 18.447 1.00 95.44 119 MET A CA 1
ATOM 933 C C . MET A 1 119 ? 6.629 -6.964 19.446 1.00 95.44 119 MET A C 1
ATOM 935 O O . MET A 1 119 ? 6.725 -5.737 19.480 1.00 95.44 119 MET A O 1
ATOM 939 N N . LEU A 1 120 ? 5.802 -7.647 20.242 1.00 94.75 120 LEU A N 1
ATOM 940 C CA . LEU A 1 120 ? 4.978 -7.096 21.318 1.00 94.75 120 LEU A CA 1
ATOM 941 C C . LEU A 1 120 ? 5.192 -7.924 22.588 1.00 94.75 120 LEU A C 1
ATOM 943 O O . LEU A 1 120 ? 5.457 -9.121 22.512 1.00 94.75 120 LEU A O 1
ATOM 947 N N . ASP A 1 121 ? 5.048 -7.296 23.752 1.00 92.31 121 ASP A N 1
ATOM 948 C CA . ASP A 1 121 ? 5.226 -7.947 25.057 1.00 92.31 121 ASP A CA 1
ATOM 949 C C . ASP A 1 121 ? 3.932 -8.559 25.629 1.00 92.31 121 ASP A C 1
ATOM 951 O O . ASP A 1 121 ? 3.969 -9.247 26.650 1.00 92.31 121 ASP A O 1
ATOM 955 N N . GLY A 1 122 ? 2.790 -8.315 24.979 1.00 89.69 122 GLY A N 1
ATOM 956 C CA . GLY A 1 122 ? 1.471 -8.774 25.421 1.00 89.69 122 GLY A CA 1
ATOM 957 C C . GLY A 1 122 ? 0.885 -7.983 26.593 1.00 89.69 122 GLY A C 1
ATOM 958 O O . GLY A 1 122 ? -0.096 -8.424 27.188 1.00 89.69 122 GLY A O 1
ATOM 959 N N . GLY A 1 123 ? 1.464 -6.829 26.943 1.00 91.62 123 GLY A N 1
ATOM 960 C CA . GLY A 1 123 ? 0.960 -5.957 28.006 1.00 91.62 123 GLY A CA 1
ATOM 961 C C . GLY A 1 123 ? -0.302 -5.168 27.637 1.00 91.62 123 GLY A C 1
ATOM 962 O O . GLY A 1 123 ? -0.966 -4.648 28.532 1.00 91.62 123 GLY A O 1
ATOM 963 N N . THR A 1 124 ? -0.636 -5.089 26.347 1.00 88.06 124 THR A N 1
ATOM 964 C CA . THR A 1 124 ? -1.817 -4.403 25.797 1.00 88.06 124 THR A CA 1
ATOM 965 C C . THR A 1 124 ? -2.587 -5.331 24.866 1.00 88.06 124 THR A C 1
ATOM 967 O O . THR A 1 124 ? -1.966 -6.161 24.198 1.00 88.06 124 THR A O 1
ATOM 970 N N . GLY A 1 125 ? -3.908 -5.183 24.792 1.00 90.00 125 GLY A N 1
ATOM 971 C CA . GLY A 1 125 ? -4.761 -5.879 23.827 1.00 90.00 125 GLY A CA 1
ATOM 972 C C . GLY A 1 125 ? -4.619 -5.328 22.405 1.00 90.00 125 GLY A C 1
ATOM 973 O O . GLY A 1 125 ? -3.971 -4.303 22.181 1.00 90.00 125 GLY A O 1
ATOM 974 N N . ALA A 1 126 ? -5.214 -6.008 21.424 1.00 89.50 126 ALA A N 1
ATOM 975 C CA . ALA A 1 126 ? -5.223 -5.543 20.035 1.00 89.50 126 ALA A CA 1
ATOM 976 C C . ALA A 1 126 ? -6.066 -4.261 19.881 1.00 89.50 126 ALA A C 1
ATOM 978 O O . ALA A 1 126 ? -5.715 -3.354 19.128 1.00 89.50 126 ALA A O 1
ATOM 979 N N . GLU A 1 127 ? -7.138 -4.165 20.663 1.00 88.94 127 GLU A N 1
ATOM 980 C CA . GLU A 1 127 ? -8.034 -3.021 20.783 1.00 88.94 127 GLU A CA 1
ATOM 981 C C . GLU A 1 127 ? -7.351 -1.773 21.353 1.00 88.94 127 GLU A C 1
ATOM 983 O O . GLU A 1 127 ? -7.748 -0.659 21.030 1.00 88.94 127 GLU A O 1
ATOM 988 N N . ASP A 1 128 ? -6.288 -1.937 22.144 1.00 89.69 128 ASP A N 1
ATOM 989 C CA . ASP A 1 128 ? -5.527 -0.811 22.696 1.00 89.69 128 ASP A CA 1
ATOM 990 C C . ASP A 1 128 ? -4.626 -0.149 21.638 1.00 89.69 128 ASP A C 1
ATOM 992 O O . ASP A 1 128 ? -4.122 0.959 21.840 1.00 89.69 128 ASP A O 1
ATOM 996 N N . LEU A 1 129 ? -4.402 -0.826 20.506 1.00 89.12 129 LEU A N 1
ATOM 997 C CA . LEU A 1 129 ? -3.553 -0.346 19.415 1.00 89.12 129 LEU A CA 1
ATOM 998 C C . LEU A 1 129 ? -4.330 0.470 18.374 1.00 89.12 129 LEU A C 1
ATOM 1000 O O . LEU A 1 129 ? -3.712 1.119 17.526 1.00 89.12 129 LEU A O 1
ATOM 1004 N N . VAL A 1 130 ? -5.667 0.450 18.422 1.00 90.94 130 VAL A N 1
ATOM 1005 C CA . VAL A 1 130 ? -6.542 1.075 17.423 1.00 90.94 130 VAL A CA 1
ATOM 1006 C C . VAL A 1 130 ? -7.664 1.854 18.105 1.00 90.94 130 VAL A C 1
ATOM 1008 O O . VAL A 1 130 ? -8.380 1.340 18.955 1.00 90.94 130 VAL A O 1
ATOM 1011 N N . ASP A 1 131 ? -7.898 3.092 17.669 1.00 91.12 131 ASP A N 1
ATOM 1012 C CA . ASP A 1 131 ? -9.068 3.869 18.096 1.00 91.12 131 ASP A CA 1
ATOM 1013 C C . ASP A 1 131 ? -10.330 3.400 17.343 1.00 91.12 131 ASP A C 1
ATOM 1015 O O . ASP A 1 131 ? -10.783 4.018 16.373 1.00 91.12 131 ASP A O 1
ATOM 1019 N N . GLY A 1 132 ? -10.874 2.252 17.763 1.00 89.44 132 GLY A N 1
ATOM 1020 C CA . GLY A 1 132 ? -12.002 1.592 17.097 1.00 89.44 132 GLY A CA 1
ATOM 1021 C C . GLY A 1 132 ? -13.294 2.418 17.100 1.00 89.44 132 GLY A C 1
ATOM 1022 O O . GLY A 1 132 ? -14.070 2.361 16.139 1.00 89.44 132 GLY A O 1
ATOM 1023 N N . GLN A 1 133 ? -13.505 3.236 18.138 1.00 90.75 133 GLN A N 1
ATOM 1024 C CA . GLN A 1 133 ? -14.649 4.144 18.209 1.00 90.75 133 GLN A CA 1
ATOM 1025 C C . GLN A 1 133 ? -14.537 5.230 17.136 1.00 90.75 133 GLN A C 1
ATOM 1027 O O . GLN A 1 133 ? -15.444 5.367 16.315 1.00 90.75 133 GLN A O 1
ATOM 1032 N N . LYS A 1 134 ? -13.415 5.963 17.096 1.00 91.88 134 LYS A N 1
ATOM 1033 C CA . LYS A 1 134 ? -13.218 7.044 16.121 1.00 91.88 134 LYS A CA 1
ATOM 1034 C C . LYS A 1 134 ? -13.255 6.529 14.686 1.00 91.88 134 LYS A C 1
ATOM 1036 O O . LYS A 1 134 ? -13.842 7.182 13.826 1.00 91.88 134 LYS A O 1
ATOM 1041 N N . GLN A 1 135 ? -12.667 5.359 14.433 1.00 92.06 135 GLN A N 1
ATOM 1042 C CA . GLN A 1 135 ? -12.755 4.691 13.137 1.00 92.06 135 GLN A CA 1
ATOM 1043 C C . GLN A 1 135 ? -14.219 4.484 12.730 1.00 92.06 135 GLN A C 1
ATOM 1045 O O . GLN A 1 135 ? -14.635 4.959 11.675 1.00 92.06 135 GLN A O 1
ATOM 1050 N N . THR A 1 136 ? -15.009 3.817 13.576 1.00 92.50 136 THR A N 1
ATOM 1051 C CA . THR A 1 136 ? -16.417 3.507 13.283 1.00 92.50 136 THR A CA 1
ATOM 1052 C C . THR A 1 136 ? -17.219 4.776 13.007 1.00 92.50 136 THR A C 1
ATOM 1054 O O . THR A 1 136 ? -17.834 4.899 11.949 1.00 92.50 136 THR A O 1
ATOM 1057 N N . GLU A 1 137 ? -17.134 5.766 13.899 1.00 94.50 137 GLU A N 1
ATOM 1058 C CA . GLU A 1 137 ? -17.861 7.028 13.750 1.00 94.50 137 GLU A CA 1
ATOM 1059 C C . GLU A 1 137 ? -17.479 7.776 12.461 1.00 94.50 137 GLU A C 1
ATOM 1061 O O . GLU A 1 137 ? -18.345 8.333 11.782 1.00 94.50 137 GLU A O 1
ATOM 1066 N N . ALA A 1 138 ? -16.194 7.785 12.093 1.00 93.94 138 ALA A N 1
ATOM 1067 C CA . ALA A 1 138 ? -15.723 8.477 10.898 1.00 93.94 138 ALA A CA 1
ATOM 1068 C C . ALA A 1 138 ? -16.182 7.788 9.605 1.00 93.94 138 ALA A C 1
ATOM 1070 O O . ALA A 1 138 ? -16.546 8.472 8.643 1.00 93.94 138 ALA A O 1
ATOM 1071 N N . HIS A 1 139 ? -16.189 6.452 9.563 1.00 93.62 139 HIS A N 1
ATOM 1072 C CA . HIS A 1 139 ? -16.708 5.704 8.416 1.00 93.62 139 HIS A CA 1
ATOM 1073 C C . HIS A 1 139 ? -18.228 5.856 8.273 1.00 93.62 139 HIS A C 1
ATOM 1075 O O . HIS A 1 139 ? -18.701 6.097 7.160 1.00 93.62 139 HIS A O 1
ATOM 1081 N N . ASP A 1 140 ? -18.980 5.818 9.375 1.00 94.44 140 ASP A N 1
ATOM 1082 C CA . ASP A 1 140 ? -20.430 6.047 9.365 1.00 94.44 140 ASP A CA 1
ATOM 1083 C C . ASP A 1 140 ? -20.769 7.466 8.881 1.00 94.44 140 ASP A C 1
ATOM 1085 O O . ASP A 1 140 ? -21.617 7.669 8.002 1.00 94.44 140 ASP A O 1
ATOM 1089 N N . LEU A 1 141 ? -20.052 8.473 9.392 1.00 94.62 141 LEU A N 1
ATOM 1090 C CA . LEU A 1 141 ? -20.223 9.862 8.970 1.00 94.62 141 LEU A CA 1
ATOM 1091 C C . LEU A 1 141 ? -19.873 10.053 7.487 1.00 94.62 141 LEU A C 1
ATOM 1093 O O . LEU A 1 141 ? -20.585 10.756 6.766 1.00 94.62 141 LEU A O 1
ATOM 1097 N N . ALA A 1 142 ? -18.807 9.412 7.003 1.00 92.56 142 ALA A N 1
ATOM 1098 C CA . ALA A 1 142 ? -18.431 9.451 5.593 1.00 92.56 142 ALA A CA 1
ATOM 1099 C C . ALA A 1 142 ? -19.488 8.803 4.683 1.00 92.56 142 ALA A C 1
ATOM 1101 O O . ALA A 1 142 ? -19.717 9.317 3.590 1.00 92.56 142 ALA A O 1
ATOM 1102 N N . ALA A 1 143 ? -20.141 7.726 5.129 1.00 89.50 143 ALA A N 1
ATOM 1103 C CA . ALA A 1 143 ? -21.174 7.023 4.366 1.00 89.50 143 ALA A CA 1
ATOM 1104 C C . ALA A 1 143 ? -22.532 7.751 4.346 1.00 89.50 143 ALA A C 1
ATOM 1106 O O . ALA A 1 143 ? -23.281 7.626 3.383 1.00 89.50 143 ALA A O 1
ATOM 1107 N N . SER A 1 144 ? -22.856 8.516 5.392 1.00 83.62 144 SER A N 1
ATOM 1108 C CA . SER A 1 144 ? -24.138 9.235 5.519 1.00 83.62 144 SER A CA 1
ATOM 1109 C C . SER A 1 144 ? -24.235 10.551 4.730 1.00 83.62 144 SER A C 1
ATOM 1111 O O . SER A 1 144 ? -25.312 11.139 4.665 1.00 83.62 144 SER A O 1
ATOM 1113 N N . SER A 1 145 ? -23.126 11.031 4.159 1.00 64.75 145 SER A N 1
ATOM 1114 C CA . SER A 1 145 ? -23.026 12.349 3.504 1.00 64.75 145 SER A CA 1
ATOM 1115 C C . SER A 1 145 ? -23.203 12.318 1.970 1.00 64.75 145 SER A C 1
ATOM 1117 O O . SER A 1 145 ? -22.854 13.303 1.315 1.00 64.75 145 SER A O 1
ATOM 1119 N N . ASP A 1 146 ? -23.693 11.205 1.412 1.00 54.78 146 ASP A N 1
ATOM 1120 C CA . ASP A 1 146 ? -24.042 11.032 -0.014 1.00 54.78 146 ASP A CA 1
ATOM 1121 C C . ASP A 1 146 ? -25.468 11.547 -0.327 1.00 54.78 146 ASP A C 1
ATOM 1123 O O . ASP A 1 146 ? -25.687 12.028 -1.466 1.00 54.78 146 ASP A O 1
#

Sequence (146 aa):
MNGEIDATTLTEPYITVAEKAGCRIMVLSPFHGTEVANPGVDTETYAAFNRAVKIAVGRINADKRKYLQYFIDAYKSDPEVAALTVDDLNPSRLQVVDPSPIPEEELQRTYEWMLGWDMLDGGTGAEDLVDGQKQTEAHDLAASSD

pLDDT: mean 93.75, std 5.64, range [54.78, 98.38]

Foldseek 3Di:
DPPPDPDDDDDPPVQLLVVVVVDDDPDDDADDDDDDDDPPQALQNLLVVLLVLQVVLVVCVVPVLVVQVVSLVVPVVDVSSVPDDSVSDDSVNPDDDRDAQDDPVNLQVVVVVCVVVVVDPPPDDSCVVDPRVSRVSNNVSNVVPD

Radius of gyration: 19.12 Å; chains: 1; bounding box: 49×32×49 Å

Secondary structure (DSSP, 8-state):
--SS-S-----TTHHHHHHHTT---S------------TT--HHHHHHHHHHHHHHHHHHHH-HHHHTHHHHHHHTTSHHHHT--TTTS-GGG-------PPPHHHHHHHHHHHHHTTSS-SSS-SGGGS-HHHHHHHHHHHHHT-